Protein AF-A0A1B6IWR8-F1 (afdb_monomer_lite)

Radius of gyration: 21.95 Å; chains: 1; bounding box: 67×28×51 Å

Structure (mmCIF, N/CA/C/O backbone):
data_AF-A0A1B6IWR8-F1
#
_entry.id   AF-A0A1B6IWR8-F1
#
loop_
_atom_site.group_PDB
_atom_site.id
_atom_site.type_symbol
_atom_site.label_atom_id
_atom_site.label_alt_id
_atom_site.label_comp_id
_atom_site.label_asym_id
_atom_site.label_entity_id
_atom_site.label_seq_id
_atom_site.pdbx_PDB_ins_code
_atom_site.Cartn_x
_atom_site.Cartn_y
_atom_site.Cartn_z
_atom_site.occupancy
_atom_site.B_iso_or_equiv
_atom_site.auth_seq_id
_atom_site.auth_comp_id
_atom_site.auth_asym_id
_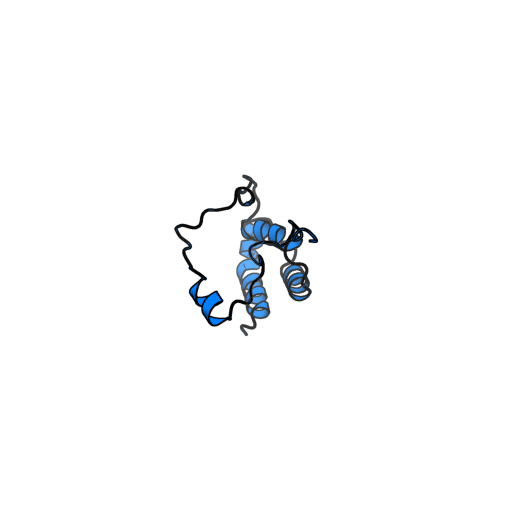atom_site.auth_atom_id
_atom_site.pdbx_PDB_model_num
ATOM 1 N N . MET A 1 1 ? 50.982 2.773 -33.019 1.00 54.59 1 MET A N 1
ATOM 2 C CA . MET A 1 1 ? 49.706 2.034 -32.865 1.00 54.59 1 MET A CA 1
ATOM 3 C C . MET A 1 1 ? 48.922 2.688 -31.733 1.00 54.59 1 MET A C 1
ATOM 5 O O . MET A 1 1 ? 49.526 2.951 -30.703 1.00 54.59 1 MET A O 1
ATOM 9 N N . LYS A 1 2 ? 47.645 3.052 -31.920 1.00 60.06 2 LYS A N 1
ATOM 10 C CA . LYS A 1 2 ? 46.840 3.661 -30.841 1.00 60.06 2 LYS A CA 1
ATOM 11 C C . LYS A 1 2 ? 46.453 2.579 -29.824 1.00 60.06 2 LYS A C 1
ATOM 13 O O . LYS A 1 2 ? 45.953 1.531 -30.226 1.00 60.06 2 LYS A O 1
ATOM 18 N N . ASN A 1 3 ? 46.688 2.831 -28.536 1.00 68.50 3 ASN A N 1
ATOM 19 C CA . ASN A 1 3 ? 46.295 1.928 -27.451 1.00 68.50 3 ASN A CA 1
ATOM 20 C C . ASN A 1 3 ? 44.771 1.744 -27.443 1.00 68.50 3 ASN A C 1
ATOM 22 O O . ASN A 1 3 ? 44.031 2.720 -27.593 1.00 68.50 3 ASN A O 1
ATOM 26 N N . LYS A 1 4 ? 44.300 0.499 -27.275 1.00 64.38 4 LYS A N 1
ATOM 27 C CA . LYS A 1 4 ? 42.869 0.222 -27.092 1.00 64.38 4 LYS A CA 1
ATOM 28 C C . LYS A 1 4 ? 42.381 0.985 -25.850 1.00 64.38 4 LYS A C 1
ATOM 30 O O . LYS A 1 4 ? 43.062 0.948 -24.825 1.00 64.38 4 LYS A O 1
ATOM 35 N N . PRO A 1 5 ? 41.241 1.688 -25.918 1.00 67.12 5 PRO A N 1
ATOM 36 C CA . PRO A 1 5 ? 40.712 2.409 -24.769 1.00 67.12 5 PRO A CA 1
ATOM 37 C C . PRO A 1 5 ? 40.431 1.432 -23.617 1.00 67.12 5 PRO A C 1
ATOM 39 O O . PRO A 1 5 ? 39.679 0.475 -23.776 1.00 67.12 5 PRO A O 1
ATOM 42 N N . LEU A 1 6 ? 41.007 1.710 -22.443 1.00 65.06 6 LEU A N 1
ATOM 43 C CA . LEU A 1 6 ? 40.902 0.911 -21.206 1.00 65.06 6 LEU A CA 1
ATOM 44 C C . LEU A 1 6 ? 39.477 0.838 -20.618 1.00 65.06 6 LEU A C 1
ATOM 46 O O . LEU A 1 6 ? 39.261 0.233 -19.576 1.00 65.06 6 LEU A O 1
ATOM 50 N N . ARG A 1 7 ? 38.503 1.506 -21.245 1.00 63.88 7 ARG A N 1
ATOM 51 C CA . ARG A 1 7 ? 37.199 1.840 -20.658 1.00 63.88 7 ARG A CA 1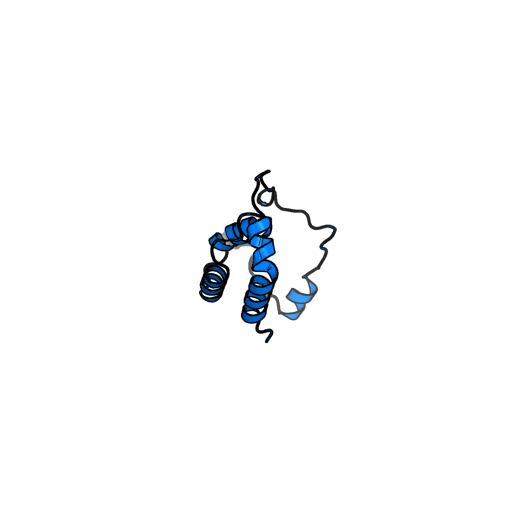
ATOM 52 C C . ARG A 1 7 ? 36.022 1.141 -21.347 1.00 63.88 7 ARG A C 1
ATOM 54 O O . ARG A 1 7 ? 34.894 1.626 -21.276 1.00 63.88 7 ARG A O 1
ATOM 61 N N . HIS A 1 8 ? 36.257 0.022 -22.025 1.00 65.00 8 HIS A N 1
ATOM 62 C CA . HIS A 1 8 ? 35.156 -0.851 -22.426 1.00 65.00 8 HIS A CA 1
ATOM 63 C C . HIS A 1 8 ? 34.758 -1.710 -21.223 1.00 65.00 8 HIS A C 1
ATOM 65 O O . HIS A 1 8 ? 35.573 -2.468 -20.711 1.00 65.00 8 HIS A O 1
ATOM 71 N N . LYS A 1 9 ? 33.514 -1.565 -20.746 1.00 69.44 9 LYS A N 1
ATOM 72 C CA . LYS A 1 9 ? 32.950 -2.476 -19.742 1.00 69.44 9 LYS A CA 1
ATOM 73 C C . LYS A 1 9 ? 32.961 -3.894 -20.321 1.00 69.44 9 LYS A C 1
ATOM 75 O O . LYS A 1 9 ? 32.442 -4.093 -21.416 1.00 69.44 9 LYS A O 1
ATOM 80 N N . GLU A 1 10 ? 33.525 -4.855 -19.593 1.00 73.56 10 GLU A N 1
ATOM 81 C CA . GLU A 1 10 ? 33.640 -6.255 -20.041 1.00 73.56 10 GLU A CA 1
ATOM 82 C C . GLU A 1 10 ? 32.281 -6.940 -20.223 1.00 73.56 10 GLU A C 1
ATOM 84 O O . GLU A 1 10 ? 32.144 -7.885 -20.996 1.00 73.56 10 GLU A O 1
ATOM 89 N N . SER A 1 11 ? 31.249 -6.445 -19.538 1.00 81.06 11 SER A N 1
ATOM 90 C CA . SER A 1 11 ? 29.890 -6.947 -19.669 1.00 81.06 11 SER A CA 1
ATOM 91 C C . SER A 1 11 ? 28.856 -5.828 -19.579 1.00 81.06 11 SER A C 1
ATOM 93 O O . SER A 1 11 ? 29.059 -4.782 -18.955 1.00 81.06 11 SER A O 1
ATOM 95 N N . ASN A 1 12 ? 27.725 -6.056 -20.242 1.00 84.31 12 ASN A N 1
ATOM 96 C CA . ASN A 1 12 ? 26.569 -5.180 -20.159 1.00 84.31 12 ASN A CA 1
ATOM 97 C C . ASN A 1 12 ? 25.750 -5.512 -18.901 1.00 84.31 12 ASN A C 1
ATOM 99 O O . ASN A 1 12 ? 25.272 -6.639 -18.763 1.00 84.31 12 ASN A O 1
ATOM 103 N N . THR A 1 13 ? 25.573 -4.522 -18.024 1.00 87.38 13 THR A N 1
ATOM 104 C CA . THR A 1 13 ? 24.759 -4.618 -16.803 1.00 87.38 13 THR A CA 1
ATOM 105 C C . THR A 1 13 ? 23.273 -4.836 -17.108 1.00 87.38 13 THR A C 1
ATOM 107 O O . THR A 1 13 ? 22.606 -5.559 -16.378 1.00 87.38 13 THR A O 1
ATOM 110 N N . PHE A 1 14 ? 22.751 -4.250 -18.191 1.00 89.75 14 PHE A N 1
ATOM 111 C CA . PHE A 1 14 ? 21.333 -4.328 -18.547 1.00 89.75 14 PHE A CA 1
ATOM 112 C C . PHE A 1 14 ? 21.155 -5.147 -19.821 1.00 89.75 14 PHE A C 1
ATOM 114 O O . PHE A 1 14 ? 21.446 -4.681 -20.923 1.00 89.75 14 PHE A O 1
ATOM 121 N N . LYS A 1 15 ? 20.673 -6.380 -19.674 1.00 90.62 15 LYS A N 1
ATOM 122 C CA . LYS A 1 15 ? 20.407 -7.285 -20.795 1.00 90.62 15 LYS A CA 1
ATOM 123 C C . LYS A 1 15 ? 18.907 -7.447 -20.992 1.00 90.62 15 LYS A C 1
ATOM 125 O O . LYS A 1 15 ? 18.134 -7.406 -20.034 1.00 90.62 15 LYS A O 1
ATOM 130 N N . PHE A 1 16 ? 18.498 -7.624 -22.245 1.00 94.50 16 PHE A N 1
ATOM 131 C CA . PHE A 1 16 ? 17.145 -8.078 -22.524 1.00 94.50 16 PHE A CA 1
ATOM 132 C C . PHE A 1 16 ? 16.975 -9.480 -21.940 1.00 94.50 16 PHE A C 1
ATOM 134 O O . PHE A 1 16 ? 17.829 -10.340 -22.135 1.00 94.50 16 PHE A O 1
ATOM 141 N N . GLN A 1 17 ? 15.867 -9.677 -21.239 1.00 94.12 17 GLN A N 1
ATOM 142 C CA . GLN A 1 17 ? 15.466 -10.961 -20.693 1.00 94.12 17 GLN A CA 1
ATOM 143 C C . GLN A 1 17 ? 14.009 -11.176 -21.110 1.00 94.12 17 GLN A C 1
ATOM 145 O O . GLN A 1 17 ? 13.172 -10.317 -20.775 1.00 94.12 17 GLN A O 1
ATOM 150 N N . PRO A 1 18 ? 13.708 -12.244 -21.871 1.00 97.06 18 PRO A N 1
ATOM 151 C CA . PRO A 1 18 ? 12.360 -12.539 -22.320 1.00 97.06 18 PRO A CA 1
ATOM 152 C C . PRO A 1 18 ? 11.440 -12.785 -21.127 1.00 97.06 18 PRO A C 1
ATOM 154 O O . PRO A 1 18 ? 11.866 -13.161 -20.036 1.00 97.06 18 PRO A O 1
ATOM 157 N N . PHE A 1 19 ? 10.148 -12.567 -21.349 1.00 97.00 19 PHE A N 1
ATOM 158 C CA . PHE A 1 19 ? 9.146 -12.675 -20.294 1.00 97.00 19 PHE A CA 1
ATOM 159 C C . PHE A 1 19 ? 9.105 -14.072 -19.655 1.00 97.00 19 PHE A C 1
ATOM 161 O O . PHE A 1 19 ? 9.030 -14.174 -18.435 1.00 97.00 19 PHE A O 1
ATOM 168 N N . SER A 1 20 ? 9.244 -15.134 -20.455 1.00 97.06 20 SER A N 1
ATOM 169 C CA . SER A 1 20 ? 9.296 -16.520 -19.971 1.00 97.06 20 SER A CA 1
ATOM 170 C C . SER A 1 20 ? 10.442 -16.761 -18.987 1.00 97.06 20 SER A C 1
ATOM 172 O O . SER A 1 20 ? 10.227 -17.354 -17.936 1.00 97.06 20 SER A O 1
ATOM 174 N N . GLU A 1 21 ? 11.636 -16.251 -19.296 1.00 96.62 21 GLU A N 1
ATOM 175 C CA . GLU A 1 21 ? 12.807 -16.361 -18.422 1.00 96.62 21 GLU A CA 1
ATOM 176 C C . GLU A 1 21 ? 12.651 -15.505 -17.157 1.00 96.62 21 GLU A C 1
ATOM 178 O O . GLU A 1 21 ? 13.129 -15.868 -16.089 1.00 96.62 21 GLU A O 1
ATOM 183 N N . ARG A 1 22 ? 11.962 -14.359 -17.236 1.00 95.25 22 ARG A N 1
ATOM 184 C CA . ARG A 1 22 ? 11.652 -13.571 -16.031 1.00 95.25 22 ARG A CA 1
ATOM 185 C C . ARG A 1 22 ? 10.725 -14.335 -15.098 1.00 95.25 22 ARG A C 1
ATOM 187 O O . ARG A 1 22 ? 10.992 -14.347 -13.906 1.00 95.25 22 ARG A O 1
ATOM 194 N N . ILE A 1 23 ? 9.684 -14.980 -15.630 1.00 95.62 23 ILE A N 1
ATOM 195 C CA . ILE A 1 23 ? 8.763 -15.801 -14.831 1.00 95.62 23 ILE A CA 1
ATOM 196 C C . ILE A 1 23 ? 9.508 -16.973 -14.194 1.00 95.62 23 ILE A C 1
ATOM 198 O O . ILE A 1 23 ? 9.350 -17.190 -13.000 1.00 95.62 23 ILE A O 1
ATOM 202 N N . SER A 1 24 ? 10.339 -17.701 -14.951 1.00 94.62 24 SER A N 1
ATOM 203 C CA . SER A 1 24 ? 11.077 -18.849 -14.403 1.00 94.62 24 SER A CA 1
ATOM 204 C C . SER A 1 24 ? 12.049 -18.469 -13.288 1.00 94.62 24 SER A C 1
ATOM 206 O O . SER A 1 24 ? 12.381 -19.311 -12.463 1.00 94.62 24 SER A O 1
ATOM 208 N N . ASN A 1 25 ? 12.512 -17.217 -13.273 1.00 92.62 25 ASN A N 1
ATOM 209 C CA . ASN A 1 25 ? 13.438 -16.710 -12.264 1.00 92.62 25 ASN A CA 1
ATOM 210 C C . ASN A 1 25 ? 12.729 -16.149 -11.021 1.00 92.62 25 ASN A C 1
ATOM 212 O O . ASN A 1 25 ? 13.409 -15.807 -10.054 1.00 92.62 25 ASN A O 1
ATOM 216 N N . VAL A 1 26 ? 11.400 -16.002 -11.038 1.00 91.44 26 VAL A N 1
ATOM 217 C CA . VAL A 1 26 ? 10.635 -15.603 -9.851 1.00 91.44 26 VAL A CA 1
ATOM 218 C C . VAL A 1 26 ? 10.374 -16.846 -9.008 1.00 91.44 26 VAL A C 1
ATOM 220 O O . VAL A 1 26 ? 9.602 -17.715 -9.402 1.00 91.44 26 VAL A O 1
ATOM 223 N N . ASP A 1 27 ? 10.997 -16.896 -7.835 1.00 86.75 27 ASP A N 1
ATOM 224 C CA . ASP A 1 27 ? 10.721 -17.892 -6.803 1.00 86.75 27 ASP A CA 1
ATOM 225 C C . ASP A 1 27 ? 9.838 -17.276 -5.708 1.00 86.75 27 ASP A C 1
ATOM 227 O O . ASP A 1 27 ? 10.087 -16.155 -5.251 1.00 86.75 27 ASP A O 1
ATOM 231 N N . ILE A 1 28 ? 8.774 -17.979 -5.318 1.00 87.00 28 ILE A N 1
ATOM 232 C CA . ILE A 1 28 ? 7.798 -17.508 -4.329 1.00 87.00 28 ILE A CA 1
ATOM 233 C C . ILE A 1 28 ? 8.009 -18.313 -3.050 1.00 87.00 28 ILE A C 1
ATOM 235 O O . ILE A 1 28 ? 7.323 -19.302 -2.798 1.00 87.00 28 ILE A O 1
ATOM 239 N N . ASP A 1 29 ? 8.945 -17.850 -2.224 1.00 85.44 29 ASP A N 1
ATOM 240 C CA . ASP A 1 29 ? 9.192 -18.407 -0.897 1.00 85.44 29 ASP A CA 1
ATOM 241 C C . ASP A 1 29 ? 8.895 -17.367 0.188 1.00 85.44 29 ASP A C 1
ATOM 243 O O . ASP A 1 29 ? 9.692 -16.480 0.500 1.00 85.44 29 ASP A O 1
ATOM 247 N N . VAL A 1 30 ? 7.690 -17.458 0.752 1.00 82.12 30 VAL A N 1
ATOM 248 C CA . VAL A 1 30 ? 7.230 -16.537 1.799 1.00 82.12 30 VAL A CA 1
ATOM 249 C C . VAL A 1 30 ? 7.834 -16.894 3.161 1.00 82.12 30 VAL A C 1
ATOM 251 O O . VAL A 1 30 ? 8.010 -16.008 3.995 1.00 82.12 30 VAL A O 1
ATOM 254 N N . PHE A 1 31 ? 8.176 -18.165 3.394 1.00 84.69 31 PHE A N 1
ATOM 255 C CA . PHE A 1 31 ? 8.650 -18.648 4.693 1.00 84.69 31 PHE A CA 1
ATOM 256 C C . PHE A 1 31 ? 10.122 -18.311 4.933 1.00 84.69 31 PHE A C 1
ATOM 258 O O . PHE A 1 31 ? 10.501 -18.026 6.067 1.00 84.69 31 PHE A O 1
ATOM 265 N N . HIS A 1 32 ? 10.933 -18.285 3.874 1.00 85.19 32 HIS A N 1
ATOM 266 C CA . HIS A 1 32 ? 12.361 -17.956 3.948 1.00 85.19 32 HIS A CA 1
ATOM 267 C C . HIS A 1 32 ? 12.677 -16.532 3.481 1.00 85.19 32 HIS A C 1
ATOM 269 O O . HIS A 1 32 ? 13.828 -16.204 3.179 1.00 85.19 32 HIS A O 1
ATOM 275 N N . ARG A 1 33 ? 11.668 -15.654 3.432 1.00 81.44 33 ARG A N 1
ATOM 276 C CA . ARG A 1 33 ? 11.867 -14.255 3.063 1.00 81.44 33 ARG A CA 1
ATOM 277 C C . ARG A 1 33 ? 12.766 -13.560 4.089 1.00 81.44 33 ARG A C 1
ATOM 279 O O . ARG A 1 33 ? 12.357 -13.291 5.216 1.00 81.44 33 ARG A O 1
ATOM 286 N N . VAL A 1 34 ? 13.971 -13.192 3.662 1.00 77.75 34 VAL A N 1
ATOM 287 C CA . VAL A 1 34 ? 14.866 -12.331 4.442 1.00 77.75 34 VAL A CA 1
ATOM 288 C C . VAL A 1 34 ? 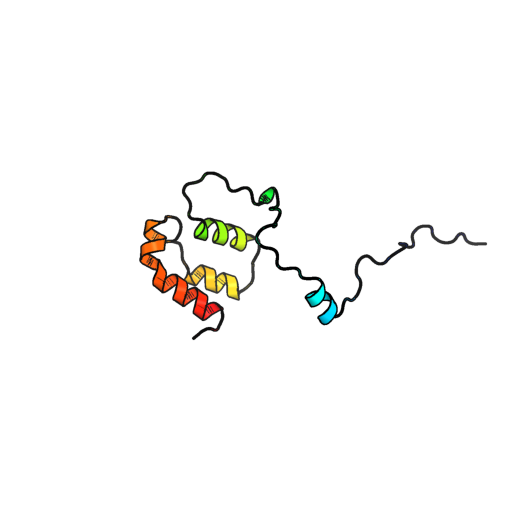14.399 -10.883 4.283 1.00 77.75 34 VAL A C 1
ATOM 290 O O . VAL A 1 34 ? 14.525 -10.296 3.208 1.00 77.75 34 VAL A O 1
ATOM 293 N N . GLY A 1 35 ? 13.810 -10.321 5.341 1.00 74.44 35 GLY A N 1
ATOM 294 C CA . GLY A 1 35 ? 13.408 -8.914 5.380 1.00 74.44 35 GLY A CA 1
ATOM 295 C C . GLY A 1 35 ? 14.612 -7.976 5.254 1.00 74.44 35 GLY A C 1
ATOM 296 O O . GLY A 1 35 ? 15.712 -8.283 5.715 1.00 74.44 35 GLY A O 1
ATOM 297 N N . HIS A 1 36 ? 14.416 -6.819 4.621 1.00 77.12 36 HIS A N 1
ATOM 298 C CA . HIS A 1 36 ? 15.439 -5.773 4.590 1.00 77.12 36 HIS A CA 1
ATOM 299 C C . HIS A 1 36 ? 15.461 -5.027 5.933 1.00 77.12 36 HIS A C 1
ATOM 301 O O . HIS A 1 36 ? 14.416 -4.853 6.550 1.00 77.12 36 HIS A O 1
ATOM 307 N N . LEU A 1 37 ? 16.610 -4.484 6.352 1.00 72.38 37 LEU A N 1
ATOM 308 C CA . LEU A 1 37 ? 16.736 -3.700 7.598 1.00 72.38 37 LEU A CA 1
ATOM 309 C C . LEU A 1 37 ? 15.747 -2.513 7.676 1.00 72.38 37 LEU A C 1
ATOM 311 O O . LEU A 1 37 ? 15.348 -2.083 8.751 1.00 72.38 37 LEU A O 1
ATOM 315 N N . ASN A 1 38 ? 15.320 -2.014 6.517 1.00 68.69 38 ASN A N 1
ATOM 316 C CA . ASN A 1 38 ? 14.359 -0.911 6.384 1.00 68.69 38 ASN A CA 1
ATOM 317 C C . ASN A 1 38 ? 12.897 -1.363 6.574 1.00 68.69 38 ASN A C 1
ATOM 319 O O . ASN A 1 38 ? 11.986 -0.556 6.430 1.00 68.69 38 ASN A O 1
ATOM 323 N N . GLU A 1 39 ? 12.662 -2.655 6.809 1.00 69.19 39 GLU A N 1
ATOM 324 C CA . GLU A 1 39 ? 11.353 -3.232 7.133 1.00 69.19 39 GLU A CA 1
ATOM 325 C C . GLU A 1 39 ? 11.189 -3.497 8.631 1.00 69.19 39 GLU A C 1
ATOM 327 O O . GLU A 1 39 ? 10.148 -4.004 9.037 1.00 69.19 39 GLU A O 1
ATOM 332 N N . ASN A 1 40 ? 12.195 -3.162 9.447 1.00 66.94 40 ASN A N 1
ATOM 333 C CA . ASN A 1 40 ? 12.068 -3.210 10.896 1.00 66.94 40 ASN A CA 1
ATOM 334 C C . ASN A 1 40 ? 10.974 -2.226 11.319 1.00 66.94 40 ASN A C 1
ATOM 336 O O . ASN A 1 40 ? 11.131 -1.015 11.171 1.00 66.94 40 ASN A O 1
ATOM 340 N N . GLU A 1 41 ? 9.854 -2.757 11.797 1.00 64.00 4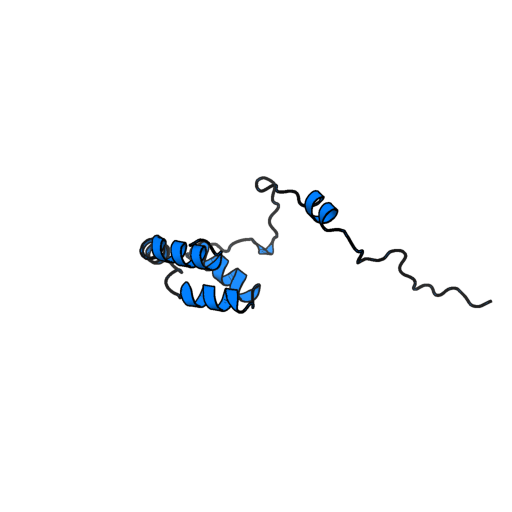1 GLU A N 1
ATOM 341 C CA . GLU A 1 41 ? 8.773 -1.935 12.316 1.00 64.00 41 GLU A CA 1
ATOM 342 C C . GLU A 1 41 ? 9.164 -1.362 13.678 1.00 64.00 41 GLU A C 1
ATOM 344 O O . GLU A 1 41 ? 9.623 -2.091 14.559 1.00 64.00 41 GLU A O 1
ATOM 349 N N . GLU A 1 42 ? 8.964 -0.057 13.853 1.00 65.69 42 GLU A N 1
ATOM 350 C CA . GLU A 1 42 ? 8.975 0.547 15.181 1.00 65.69 42 GLU A CA 1
ATOM 351 C C . GLU A 1 42 ? 7.797 -0.008 16.002 1.00 65.69 42 GLU A C 1
ATOM 353 O O . GLU A 1 42 ? 6.751 -0.396 15.468 1.00 65.69 42 GLU A O 1
ATOM 358 N N . GLU A 1 43 ? 7.989 -0.108 17.316 1.00 60.75 43 GLU A N 1
ATOM 359 C CA . GLU A 1 43 ? 6.965 -0.569 18.252 1.00 60.75 43 GLU A CA 1
ATOM 360 C C . GLU A 1 43 ? 6.005 0.590 18.558 1.00 60.75 43 GLU A C 1
ATOM 362 O O . GLU A 1 43 ? 6.064 1.241 19.597 1.00 60.75 43 GLU A O 1
ATOM 367 N N . ASP A 1 44 ? 5.145 0.903 17.596 1.00 69.19 44 ASP A N 1
ATOM 368 C CA . ASP A 1 44 ? 4.131 1.944 17.690 1.00 69.19 44 ASP A CA 1
ATOM 369 C C . ASP A 1 44 ? 2.703 1.377 17.608 1.00 69.19 44 ASP A C 1
ATOM 371 O O . ASP A 1 44 ? 2.439 0.295 17.082 1.00 69.19 44 ASP A O 1
ATOM 375 N N . SER A 1 45 ? 1.747 2.116 18.178 1.00 71.31 45 SER A N 1
ATOM 376 C CA . SER A 1 45 ? 0.347 1.698 18.374 1.00 71.31 45 SER A CA 1
ATOM 377 C C . SER A 1 45 ? -0.506 1.684 17.095 1.00 71.31 45 SER A C 1
ATOM 379 O O . SER A 1 45 ? -1.727 1.504 17.155 1.00 71.31 45 SER A O 1
ATOM 381 N N . LEU A 1 46 ? 0.119 1.888 15.934 1.00 84.94 46 LEU A N 1
ATOM 382 C CA . LEU A 1 46 ? -0.537 1.949 14.633 1.00 84.94 46 LEU A CA 1
ATOM 383 C C . LEU A 1 46 ? -0.859 0.550 14.103 1.00 84.94 46 LEU A C 1
ATOM 385 O O . LEU A 1 46 ? -0.136 -0.418 14.330 1.00 84.94 46 LEU A O 1
ATOM 389 N N . THR A 1 47 ? -1.940 0.441 13.332 1.00 88.94 47 THR A N 1
ATOM 390 C CA . THR A 1 47 ? -2.270 -0.825 12.666 1.00 88.94 47 THR A CA 1
ATOM 391 C C . THR A 1 47 ? -1.281 -1.142 11.542 1.00 88.94 47 THR A C 1
ATOM 393 O O . THR A 1 47 ? -0.863 -0.250 10.802 1.00 88.94 47 THR A O 1
ATOM 396 N N . PHE A 1 48 ? -0.996 -2.432 11.318 1.00 90.06 48 PHE A N 1
ATOM 397 C CA . PHE A 1 48 ? -0.230 -2.895 10.148 1.00 90.06 48 PHE A CA 1
ATOM 398 C C . PHE A 1 48 ? -0.796 -2.367 8.822 1.00 90.06 48 PHE A C 1
ATOM 400 O O . PHE A 1 48 ? -0.050 -2.052 7.894 1.00 90.06 48 PHE A O 1
ATOM 407 N N . PHE A 1 49 ? -2.123 -2.234 8.736 1.00 93.06 49 PHE A N 1
ATOM 408 C CA . PHE A 1 49 ? -2.793 -1.676 7.565 1.00 93.06 49 PHE A CA 1
ATOM 409 C C . PHE A 1 49 ? -2.382 -0.219 7.325 1.00 93.06 49 PHE A C 1
ATOM 411 O O . PHE A 1 49 ? -1.987 0.139 6.215 1.00 93.06 49 PHE A O 1
ATOM 418 N N . TYR A 1 50 ? -2.426 0.617 8.364 1.00 92.69 50 TYR A N 1
ATOM 419 C CA . TYR A 1 50 ? -2.040 2.018 8.252 1.00 92.69 50 TYR A CA 1
ATOM 420 C C . TYR A 1 50 ? -0.537 2.194 8.009 1.00 92.69 50 TYR A C 1
ATOM 422 O O . TYR A 1 50 ? -0.169 2.970 7.127 1.00 92.69 50 TYR A O 1
ATOM 430 N N . LYS A 1 51 ? 0.321 1.416 8.687 1.00 90.56 51 LYS A N 1
ATOM 431 C CA . LYS A 1 51 ? 1.773 1.395 8.421 1.00 90.56 51 LYS A CA 1
ATOM 432 C C . LYS A 1 51 ? 2.066 1.073 6.953 1.00 90.56 51 LYS A C 1
ATOM 434 O O . LYS A 1 51 ? 2.832 1.766 6.285 1.00 90.56 51 LYS A O 1
ATOM 439 N N . THR A 1 52 ? 1.382 0.065 6.412 1.00 91.94 52 THR A N 1
ATOM 440 C CA . THR A 1 52 ? 1.490 -0.310 4.996 1.00 91.94 52 THR A CA 1
ATOM 441 C C . THR A 1 52 ? 1.031 0.824 4.080 1.00 91.94 52 THR A C 1
ATOM 443 O O . THR A 1 52 ? 1.716 1.146 3.110 1.00 91.94 52 THR A O 1
ATOM 446 N N . LEU A 1 53 ? -0.090 1.479 4.396 1.00 93.62 53 LEU A N 1
ATOM 447 C CA . LEU A 1 53 ? -0.582 2.625 3.630 1.00 93.62 53 LEU A CA 1
ATOM 448 C C . LEU A 1 53 ? 0.426 3.784 3.634 1.00 93.62 53 LEU A C 1
ATOM 450 O O . LEU A 1 53 ? 0.641 4.406 2.598 1.00 93.62 53 LEU A O 1
ATOM 454 N N . GLN A 1 54 ? 1.075 4.064 4.768 1.00 91.75 54 GLN A N 1
ATOM 455 C CA . GLN A 1 54 ? 2.134 5.071 4.854 1.00 91.75 54 GLN A CA 1
ATOM 456 C C . GLN A 1 54 ? 3.333 4.703 3.978 1.00 91.75 54 GLN A C 1
ATOM 458 O O . GLN A 1 54 ? 3.722 5.514 3.143 1.00 91.75 54 GLN A O 1
ATOM 463 N N . LYS A 1 55 ? 3.830 3.462 4.060 1.00 90.69 55 LYS A N 1
ATOM 464 C CA . LYS A 1 55 ? 4.917 2.969 3.197 1.00 90.69 55 LYS A CA 1
ATOM 465 C C . LYS A 1 55 ? 4.603 3.161 1.710 1.00 90.69 55 LYS A C 1
ATOM 467 O O . LYS A 1 55 ? 5.443 3.633 0.947 1.00 90.69 55 LYS A O 1
ATOM 472 N N . TYR A 1 56 ? 3.391 2.816 1.280 1.00 93.31 56 TYR A N 1
ATOM 473 C CA . TYR A 1 56 ? 3.007 2.956 -0.125 1.00 93.31 56 TYR A CA 1
ATOM 474 C C . TYR A 1 56 ? 2.679 4.390 -0.543 1.00 93.31 56 TYR A C 1
ATOM 476 O O . TYR A 1 56 ? 2.740 4.674 -1.736 1.00 93.31 56 TYR A O 1
ATOM 484 N N . ASN A 1 57 ? 2.397 5.305 0.389 1.00 93.31 57 ASN A N 1
ATOM 485 C CA . ASN A 1 57 ? 2.226 6.721 0.054 1.00 93.31 57 ASN A CA 1
ATOM 486 C C . ASN A 1 57 ? 3.489 7.330 -0.551 1.00 93.31 57 ASN A C 1
ATOM 488 O O . ASN A 1 57 ? 3.371 8.184 -1.426 1.00 93.31 57 ASN A O 1
ATOM 492 N N . ASP A 1 58 ? 4.657 6.861 -0.119 1.00 91.56 58 ASP A N 1
ATOM 493 C CA . ASP A 1 58 ? 5.940 7.354 -0.616 1.00 91.56 58 ASP A CA 1
ATOM 494 C C . ASP A 1 58 ? 6.404 6.572 -1.852 1.00 91.56 58 ASP A C 1
ATOM 496 O O . ASP A 1 58 ? 7.010 7.135 -2.763 1.00 91.56 58 ASP A O 1
ATOM 500 N N . LEU A 1 59 ? 6.096 5.271 -1.914 1.00 94.38 59 LEU A N 1
ATOM 501 C CA . LEU A 1 59 ? 6.545 4.393 -3.001 1.00 94.38 59 LEU A CA 1
ATOM 502 C C . LEU A 1 59 ? 5.649 4.432 -4.247 1.00 94.38 59 LEU A C 1
ATOM 504 O O . LEU A 1 59 ? 6.128 4.153 -5.347 1.00 94.38 59 LEU A O 1
ATOM 508 N N . ASN A 1 60 ? 4.354 4.727 -4.105 1.00 95.44 60 ASN A N 1
ATOM 509 C CA . ASN A 1 60 ? 3.384 4.650 -5.195 1.00 95.44 60 ASN A CA 1
ATOM 510 C C . ASN A 1 60 ? 2.692 5.996 -5.432 1.00 95.44 60 ASN A C 1
ATOM 512 O O . ASN A 1 60 ? 1.778 6.385 -4.7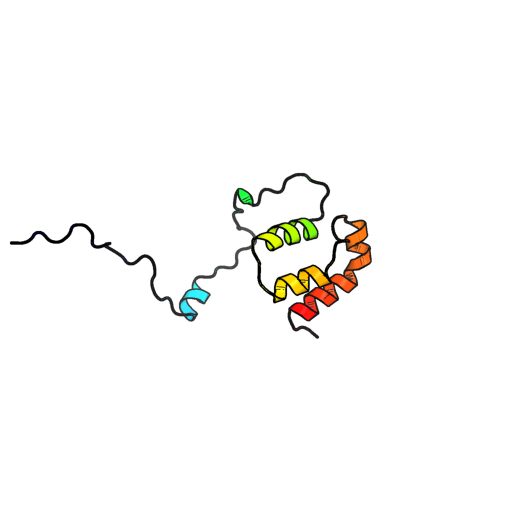14 1.00 95.44 60 ASN A O 1
ATOM 516 N N . LEU A 1 61 ? 3.089 6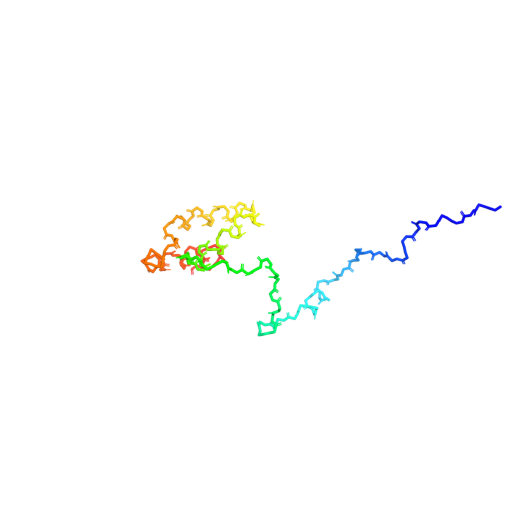.672 -6.511 1.00 95.44 61 LEU A N 1
ATOM 517 C CA . LEU A 1 61 ? 2.541 7.970 -6.926 1.00 95.44 61 LEU A CA 1
ATOM 518 C C . LEU A 1 61 ? 1.608 7.853 -8.144 1.00 95.44 61 LEU A C 1
ATOM 520 O O . LEU A 1 61 ? 1.419 8.802 -8.903 1.00 95.44 61 LEU A O 1
ATOM 524 N N . SER A 1 62 ? 1.058 6.662 -8.398 1.00 96.19 62 SER A N 1
ATOM 525 C CA . SER A 1 62 ? 0.116 6.464 -9.501 1.00 96.19 62 SER A CA 1
ATOM 526 C C . SER A 1 62 ? -1.255 7.076 -9.191 1.00 96.19 62 SER A C 1
ATOM 528 O O . SER A 1 62 ? -1.745 7.023 -8.064 1.00 96.19 62 SER A O 1
ATOM 530 N N . LYS A 1 63 ? -1.948 7.577 -10.222 1.00 95.56 63 LYS A N 1
ATOM 531 C CA . LYS A 1 63 ? -3.314 8.127 -10.088 1.00 95.56 63 LYS A CA 1
ATOM 532 C C . LYS A 1 63 ? -4.324 7.110 -9.544 1.00 95.56 63 LYS A C 1
ATOM 534 O O . LYS A 1 63 ? -5.280 7.477 -8.861 1.00 95.56 63 LYS A O 1
ATOM 539 N N . SER A 1 64 ? -4.147 5.832 -9.879 1.00 94.25 64 SER A N 1
ATOM 540 C CA . SER A 1 64 ? -4.966 4.736 -9.350 1.00 94.25 64 SER A CA 1
ATOM 541 C C . SER A 1 64 ? -4.773 4.583 -7.846 1.00 94.25 64 SER A C 1
ATOM 543 O O . SER A 1 64 ? -5.755 4.446 -7.118 1.00 94.25 64 SER A O 1
ATOM 545 N N . TYR A 1 65 ? -3.531 4.679 -7.371 1.00 95.69 65 TYR A N 1
ATOM 546 C CA . TYR A 1 65 ? -3.229 4.623 -5.948 1.00 95.69 65 TYR A CA 1
ATOM 547 C C . TYR A 1 65 ? -3.732 5.860 -5.194 1.00 95.69 65 TYR A C 1
ATOM 549 O O . TYR A 1 65 ? -4.346 5.716 -4.141 1.00 95.69 65 TYR A O 1
ATOM 557 N N . GLU A 1 66 ? -3.583 7.067 -5.749 1.00 94.81 66 GLU A N 1
ATOM 558 C CA . GLU A 1 66 ? -4.157 8.284 -5.152 1.00 94.81 66 GLU A CA 1
ATOM 559 C C . GLU A 1 66 ? -5.674 8.160 -4.943 1.00 94.81 66 GLU A C 1
ATOM 561 O O . GLU A 1 66 ? -6.209 8.550 -3.901 1.00 94.81 66 GLU A O 1
ATOM 566 N N . ARG A 1 67 ? -6.377 7.563 -5.915 1.00 94.81 67 ARG A N 1
ATOM 567 C CA . ARG A 1 67 ? -7.813 7.283 -5.812 1.00 94.81 67 ARG A CA 1
ATOM 568 C C . ARG A 1 67 ? -8.117 6.243 -4.737 1.00 94.81 67 ARG A C 1
ATOM 570 O O . ARG A 1 67 ? -9.024 6.469 -3.939 1.00 94.81 67 ARG A O 1
ATOM 577 N N . LEU A 1 68 ? -7.361 5.144 -4.694 1.00 95.25 68 LEU A N 1
ATOM 578 C CA . LEU A 1 68 ? -7.487 4.123 -3.652 1.00 95.25 68 LEU A CA 1
ATOM 579 C C . LEU A 1 68 ? -7.321 4.746 -2.259 1.00 95.25 68 LEU A C 1
ATOM 581 O O . LEU A 1 68 ? -8.194 4.594 -1.411 1.00 95.25 68 LEU A O 1
ATOM 585 N N . LYS A 1 69 ? -6.252 5.519 -2.049 1.00 95.00 69 LYS A N 1
ATOM 586 C CA . LYS A 1 69 ? -5.976 6.225 -0.792 1.00 95.00 69 LYS A CA 1
ATOM 587 C C . LYS A 1 69 ? -7.129 7.143 -0.390 1.00 95.00 69 LYS A C 1
ATOM 589 O O . LYS A 1 69 ? -7.558 7.125 0.762 1.00 95.00 69 LYS A O 1
ATOM 594 N N . LYS A 1 70 ? -7.663 7.920 -1.340 1.00 94.44 70 LYS A N 1
ATOM 595 C CA . LYS A 1 70 ? -8.816 8.799 -1.098 1.00 94.44 70 LYS A CA 1
ATOM 596 C C . LYS A 1 70 ? -10.065 8.011 -0.689 1.00 94.44 70 LYS A C 1
ATOM 598 O O . LYS A 1 70 ? -10.788 8.454 0.196 1.00 94.44 70 LYS A O 1
ATOM 603 N N . ASN A 1 71 ? -10.302 6.854 -1.306 1.00 95.00 71 ASN A N 1
ATOM 604 C CA . ASN A 1 71 ? -11.442 5.993 -0.990 1.00 95.00 71 ASN A CA 1
ATOM 605 C C . ASN A 1 71 ? -11.284 5.283 0.364 1.00 95.00 71 ASN A C 1
ATOM 607 O O . ASN A 1 71 ? -12.274 5.083 1.066 1.00 95.00 71 ASN A O 1
ATOM 611 N N . ILE A 1 72 ? -10.058 4.923 0.755 1.00 95.31 72 ILE A N 1
ATOM 612 C CA . ILE A 1 72 ? -9.760 4.371 2.084 1.00 95.31 72 ILE A CA 1
ATOM 613 C C . ILE A 1 72 ? -10.017 5.427 3.169 1.00 95.31 72 ILE A C 1
ATOM 615 O O . ILE A 1 72 ? -10.706 5.128 4.140 1.00 95.31 72 ILE A O 1
ATOM 619 N N . GLY A 1 73 ? -9.551 6.665 2.989 1.00 92.06 73 GLY A N 1
ATOM 620 C CA . GLY A 1 73 ? -9.723 7.739 3.974 1.00 92.06 73 GLY A CA 1
ATOM 621 C C . GLY A 1 73 ? -8.742 7.652 5.153 1.00 92.06 73 GLY A C 1
ATOM 622 O O . GLY A 1 73 ? -7.700 7.005 5.057 1.00 92.06 73 GLY A O 1
ATOM 623 N N . TYR A 1 74 ? -9.055 8.343 6.255 1.00 88.25 74 TYR A N 1
ATOM 624 C CA . TYR A 1 74 ? -8.138 8.522 7.395 1.00 88.25 74 TYR A CA 1
ATOM 625 C C . TYR A 1 74 ? -8.469 7.653 8.622 1.00 88.25 74 TYR A C 1
ATOM 627 O O . TYR A 1 74 ? -7.604 7.448 9.473 1.00 88.25 74 TYR A O 1
ATOM 635 N N . ASP A 1 75 ? -9.676 7.086 8.695 1.00 90.38 75 ASP A N 1
ATOM 636 C CA . ASP A 1 75 ? -10.177 6.316 9.846 1.00 90.38 75 ASP A CA 1
ATOM 637 C C . ASP A 1 75 ? -9.702 4.852 9.832 1.00 90.38 75 ASP A C 1
ATOM 639 O O . ASP A 1 75 ? -10.493 3.912 9.893 1.00 90.38 75 ASP A O 1
ATOM 643 N N . VAL A 1 76 ? -8.393 4.643 9.711 1.00 93.00 76 VAL A N 1
ATOM 644 C CA . VAL A 1 76 ? -7.771 3.304 9.677 1.00 93.00 76 VAL A CA 1
ATOM 645 C C . VAL A 1 76 ? -6.526 3.199 10.563 1.00 93.00 76 VAL A C 1
ATOM 647 O O . VAL A 1 76 ? -5.850 2.172 10.576 1.00 93.00 76 VAL A O 1
ATOM 650 N N . GLN A 1 77 ? -6.220 4.261 11.313 1.00 92.44 77 GLN A N 1
ATOM 651 C CA . GLN A 1 77 ? -5.017 4.368 12.142 1.00 92.44 77 GLN A CA 1
ATOM 652 C C . GLN A 1 77 ? -5.061 3.411 13.331 1.00 92.44 77 GLN A C 1
ATOM 654 O O . GLN A 1 77 ? -4.069 2.747 13.626 1.00 92.44 77 GLN A O 1
ATOM 659 N N . THR A 1 78 ? -6.221 3.318 13.985 1.00 92.25 78 THR A N 1
ATOM 660 C CA . THR A 1 78 ? -6.431 2.471 15.164 1.00 92.25 78 THR A CA 1
ATOM 661 C C . THR A 1 78 ? -7.212 1.207 14.816 1.00 92.25 78 THR A C 1
ATOM 663 O O . THR A 1 78 ? -8.030 1.184 13.891 1.00 92.25 78 THR A O 1
ATOM 666 N N . LEU A 1 79 ? -7.000 0.143 15.594 1.00 92.12 79 LEU A N 1
ATOM 667 C CA . LEU A 1 79 ? -7.691 -1.128 15.384 1.00 92.12 79 LEU A CA 1
ATOM 668 C C . LEU A 1 79 ? -9.230 -1.007 15.470 1.00 92.12 79 LEU A C 1
ATOM 670 O O . LEU A 1 79 ? -9.894 -1.560 14.594 1.00 92.12 79 LEU A O 1
ATOM 674 N N . PRO A 1 80 ? -9.833 -0.271 16.430 1.00 94.50 80 PRO A N 1
ATOM 675 C CA . PRO A 1 80 ? -11.289 -0.118 16.478 1.00 94.50 80 PRO A CA 1
ATOM 676 C C . PRO A 1 80 ? -11.868 0.559 15.229 1.00 94.50 80 PRO A C 1
ATOM 678 O O . PRO A 1 80 ? -12.873 0.087 14.698 1.00 94.50 80 PRO A O 1
ATOM 681 N N . GLN A 1 81 ? -11.220 1.615 14.720 1.00 94.38 81 GLN A N 1
ATOM 682 C CA . GLN A 1 81 ? -11.646 2.287 13.486 1.00 94.38 81 GLN A CA 1
ATOM 683 C C . GLN A 1 81 ? -11.604 1.322 12.292 1.00 94.38 81 GLN A C 1
ATOM 685 O O . GLN A 1 81 ? -12.580 1.201 11.547 1.00 94.38 81 GLN A O 1
ATOM 690 N N . LEU A 1 82 ? -10.508 0.565 12.170 1.00 94.00 82 LEU A N 1
ATOM 691 C CA . LEU A 1 82 ? -10.327 -0.424 11.111 1.00 94.00 82 LEU A CA 1
ATOM 692 C C . LEU A 1 82 ? -11.402 -1.523 11.163 1.00 94.00 82 LEU A C 1
ATOM 694 O O . LEU A 1 82 ? -11.955 -1.901 10.130 1.00 94.00 82 LEU A O 1
ATOM 698 N N . LEU A 1 83 ? -11.736 -2.016 12.360 1.00 95.25 83 LEU A N 1
ATOM 699 C CA . LEU A 1 83 ? -12.750 -3.058 12.547 1.00 95.25 83 LEU A CA 1
ATOM 700 C C . LEU A 1 83 ? -14.154 -2.583 12.162 1.00 95.25 83 LEU A C 1
ATOM 702 O O . LEU A 1 83 ? -14.876 -3.323 11.492 1.00 95.25 83 LEU A O 1
ATOM 706 N N . VAL A 1 84 ? -14.525 -1.351 12.526 1.00 96.38 84 VAL A N 1
ATOM 707 C CA . VAL A 1 84 ? -15.815 -0.753 12.142 1.00 96.38 84 VAL A CA 1
ATOM 708 C C . VAL A 1 84 ? -15.939 -0.645 10.619 1.00 96.38 84 VAL A C 1
ATOM 710 O O . VAL A 1 84 ? -17.004 -0.905 10.061 1.00 96.38 84 VAL A O 1
ATOM 713 N N . GLN A 1 85 ? -14.846 -0.316 9.927 1.00 94.88 85 GLN A N 1
ATOM 714 C CA . GLN A 1 85 ? -14.843 -0.114 8.476 1.00 94.88 85 GLN A CA 1
ATOM 715 C C . GLN A 1 85 ? -14.488 -1.364 7.657 1.00 94.88 85 GLN A C 1
ATOM 717 O O . GLN A 1 85 ? -14.466 -1.287 6.429 1.00 94.88 85 GLN A O 1
ATOM 722 N N . LYS A 1 86 ? -14.254 -2.519 8.298 1.00 95.25 86 LYS A N 1
ATOM 723 C CA . LYS A 1 86 ? -13.715 -3.735 7.661 1.00 95.25 86 LYS A CA 1
ATOM 724 C C . LYS A 1 86 ? -14.390 -4.087 6.332 1.00 95.25 86 LYS A C 1
ATOM 726 O O . LYS A 1 86 ? -13.693 -4.296 5.347 1.00 95.25 86 LYS A O 1
ATOM 731 N N . ARG A 1 87 ? -15.727 -4.158 6.299 1.00 96.19 87 ARG A N 1
ATOM 732 C CA . ARG A 1 87 ? -16.477 -4.523 5.079 1.00 96.19 87 ARG A CA 1
ATOM 733 C C . ARG A 1 87 ? -16.249 -3.509 3.957 1.00 96.19 87 ARG A C 1
ATOM 735 O O . ARG A 1 87 ? -15.782 -3.882 2.893 1.00 96.19 87 ARG A O 1
ATOM 742 N N . ARG A 1 88 ? -16.439 -2.222 4.260 1.00 96.38 88 ARG A N 1
ATOM 743 C CA . ARG A 1 88 ? -16.229 -1.117 3.314 1.00 96.38 88 ARG A CA 1
ATOM 744 C C . ARG A 1 88 ? -14.821 -1.126 2.716 1.00 96.38 88 ARG A C 1
ATOM 746 O O . ARG A 1 88 ? -14.660 -0.854 1.534 1.00 96.38 88 ARG A O 1
ATOM 753 N N . LEU A 1 89 ? -13.798 -1.396 3.529 1.00 95.81 89 LEU A N 1
ATOM 754 C CA . LEU A 1 89 ? -12.411 -1.432 3.058 1.00 95.81 89 LEU A CA 1
ATOM 755 C C . LEU A 1 89 ? -12.156 -2.598 2.103 1.00 95.81 89 LEU A C 1
ATOM 757 O O . LEU A 1 89 ? -11.463 -2.407 1.108 1.00 95.81 89 LEU A O 1
ATOM 761 N N . VAL A 1 90 ? -12.732 -3.772 2.379 1.00 95.62 90 VAL A N 1
ATOM 762 C CA . VAL A 1 90 ? -12.677 -4.915 1.457 1.00 95.62 90 VAL A CA 1
ATOM 763 C C . VAL A 1 90 ? -13.345 -4.552 0.132 1.00 95.62 90 VAL A C 1
ATOM 765 O O . VAL A 1 90 ? -12.714 -4.712 -0.905 1.00 95.62 90 VAL A O 1
ATOM 768 N N . ASP A 1 91 ? -14.539 -3.955 0.165 1.00 96.00 91 ASP A N 1
ATOM 769 C CA . ASP A 1 91 ? -15.263 -3.556 -1.051 1.00 96.00 91 ASP A CA 1
ATOM 770 C C . ASP A 1 91 ? -14.457 -2.548 -1.894 1.00 96.00 91 ASP A C 1
ATOM 772 O O . ASP A 1 91 ? -14.361 -2.664 -3.116 1.00 96.00 91 ASP A O 1
ATOM 776 N N . VAL A 1 92 ? -13.823 -1.566 -1.241 1.00 95.62 92 VAL A N 1
ATOM 777 C CA . VAL A 1 92 ? -12.947 -0.588 -1.906 1.00 95.62 92 VAL A CA 1
ATOM 778 C C . VAL A 1 92 ? -11.746 -1.272 -2.565 1.00 95.62 92 VAL A C 1
ATOM 780 O O . VAL A 1 92 ? -11.397 -0.929 -3.696 1.00 95.62 92 VAL A O 1
ATOM 783 N N . LEU A 1 93 ? -11.106 -2.219 -1.874 1.00 94.88 93 LEU A N 1
ATOM 784 C CA . LEU A 1 93 ? -9.950 -2.943 -2.402 1.00 94.88 93 LEU A CA 1
ATOM 785 C C . LEU A 1 93 ? -10.338 -3.838 -3.585 1.00 94.88 93 LEU A C 1
ATOM 787 O O . LEU A 1 93 ? -9.672 -3.772 -4.617 1.00 94.88 93 LEU A O 1
ATOM 791 N N . SER A 1 94 ? -11.429 -4.598 -3.476 1.00 94.94 94 SER A N 1
ATOM 792 C CA . SER A 1 94 ? -11.943 -5.452 -4.555 1.00 94.94 94 SER A CA 1
ATOM 793 C C . SER A 1 94 ? -12.299 -4.640 -5.799 1.00 94.94 94 SER A C 1
ATOM 795 O O . SER A 1 94 ? -11.806 -4.943 -6.887 1.00 94.94 94 SER A O 1
ATOM 797 N N . HIS A 1 95 ? -13.010 -3.517 -5.635 1.00 93.62 95 HIS A N 1
ATOM 798 C CA . HIS A 1 95 ? -13.298 -2.617 -6.754 1.00 93.62 95 HIS A CA 1
ATOM 799 C C . HIS A 1 95 ? -12.003 -2.140 -7.434 1.00 93.62 95 HIS A C 1
ATOM 801 O O . HIS A 1 95 ? -11.933 -2.044 -8.663 1.00 93.62 95 HIS A O 1
ATOM 807 N N . CYS A 1 96 ? -10.960 -1.801 -6.672 1.00 90.50 96 CYS A N 1
ATOM 808 C CA . CYS A 1 96 ? -9.690 -1.356 -7.250 1.00 90.50 96 CYS A CA 1
ATOM 809 C C . CYS A 1 96 ? -8.939 -2.461 -8.008 1.00 90.50 96 CYS A C 1
ATOM 811 O O . CYS A 1 96 ? -8.182 -2.138 -8.923 1.00 90.50 96 CYS A O 1
ATOM 813 N N . LEU A 1 97 ? -9.156 -3.729 -7.659 1.00 88.94 97 LEU A N 1
ATOM 814 C CA . LEU A 1 97 ? -8.589 -4.891 -8.349 1.00 88.94 97 LEU A CA 1
ATOM 815 C C . LEU A 1 97 ? -9.400 -5.314 -9.585 1.00 88.94 97 LEU A C 1
ATOM 817 O O . LEU A 1 97 ? -8.938 -6.150 -10.357 1.00 88.94 97 LEU A O 1
ATOM 821 N N . GLY A 1 98 ? -10.566 -4.702 -9.813 1.00 84.25 98 GLY A N 1
ATOM 822 C CA . GLY A 1 98 ? -11.471 -5.071 -10.901 1.00 84.25 98 GLY A CA 1
ATOM 823 C C . GLY A 1 98 ? -12.349 -6.281 -10.581 1.00 84.25 98 GLY A C 1
ATOM 824 O O . GLY A 1 98 ? -12.967 -6.831 -11.489 1.00 84.25 98 GLY A O 1
ATOM 825 N N . GLU A 1 99 ? -12.415 -6.683 -9.311 1.00 62.09 99 GLU A N 1
ATOM 826 C CA . GLU A 1 99 ? -13.388 -7.657 -8.822 1.00 62.09 99 GLU A CA 1
ATOM 827 C C . GLU A 1 99 ? -14.704 -6.912 -8.549 1.00 62.09 99 GLU A C 1
ATOM 829 O O . GLU A 1 99 ? -14.720 -5.925 -7.808 1.00 62.09 99 GLU A O 1
ATOM 834 N N . VAL A 1 100 ? -15.776 -7.332 -9.233 1.00 46.56 100 VAL A N 1
ATOM 835 C CA . VAL A 1 100 ? -17.139 -6.780 -9.101 1.00 46.56 100 VAL A CA 1
ATOM 836 C C . VAL A 1 100 ? -17.838 -7.389 -7.897 1.00 46.56 100 VAL A C 1
ATOM 838 O O . VAL A 1 100 ? -17.807 -8.636 -7.789 1.00 46.56 100 VAL A O 1
#

Secondary structure (DSSP, 8-state):
-PPPPTT--SS-SS----HHHHHHT----STT----GGG-----SS-HHHHHHHHHHHH---HHHHHHHHHH-STTSSHHHHHHHHHHHHHHHHHHHT--

pLDDT: mean 86.15, std 12.01, range [46.56, 97.06]

Organism: NCBI:txid320908

Foldseek 3Di:
DDDDPPPDDPDDPDDDDDPVRVVVPDDDDPPPDDDDPVPPDDPDQFDPVVVVLVVCVVVPPDPLNVVLDVQVDDQRGHPVSCVVCVVSNVVSVCVSVVND

Sequence (100 aa):
MKNKPLRHKESNTFKFQPFSERISNVDIDVFHRVGHLNENEEEDSLTFFYKTLQKYNDLNLSKSYERLKKNIGYDVQTLPQLLVQKRRLVDVLSHCLGEV

InterPro domains:
  IPR052575 Small subunit processome component 20 [PTHR17695] (2-97)